Protein AF-C0E236-F1 (afdb_monomer_lite)

Organism: NCBI:txid566549

Radius of gyration: 10.95 Å; chains: 1; bounding box: 18×24×33 Å

Foldseek 3Di:
DDQKDWLVRLCVLLVHDSVVVVVCCVVVQFPWDDPDPRTIIGGPVSSVVVNVVVVPPD

InterPro domains:
  IPR009061 Putative DNA-binding domain superfamily [SSF46955] (3-56)
  IPR010093 SinI-like, DNA-binding domain [TIGR01764] (4-53)
  IPR041657 Helix-turn-helix domain, group 17 [PF12728] (4-54)

Sequence (58 aa):
MSRYMSTREAAEYLRISTRTLQRYAREGRLSRIRLSRQKILYIRAEVEELVERNTYRI

Secondary structure (DSSP, 8-state):
--S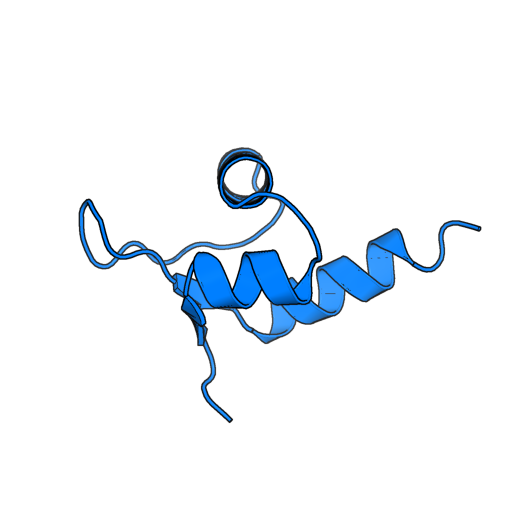EEEHHHHHHHHTS-HHHHHHHHHTTSS-EEESSSS-EEEEHHHHHHHHHHHHT--

pLDDT: mean 88.94, std 13.04, range [38.94, 96.5]

Structure (mmCIF, N/CA/C/O backbone):
data_AF-C0E236-F1
#
_entry.id   AF-C0E236-F1
#
loop_
_atom_site.group_PDB
_atom_site.id
_atom_site.type_symbol
_atom_site.label_atom_id
_atom_site.label_alt_id
_atom_site.label_comp_id
_atom_site.label_asym_id
_atom_site.label_entity_id
_atom_site.label_seq_id
_atom_site.pdbx_PDB_ins_code
_atom_site.Cartn_x
_atom_site.Cartn_y
_atom_site.Cartn_z
_atom_site.occupancy
_atom_site.B_iso_or_equiv
_atom_site.auth_seq_id
_atom_site.auth_comp_id
_atom_site.auth_asym_id
_atom_site.auth_atom_id
_atom_site.pdbx_PDB_model_num
ATOM 1 N N . MET A 1 1 ? 2.158 -17.569 8.966 1.00 57.44 1 MET A N 1
ATOM 2 C CA . MET A 1 1 ? 2.432 -16.246 8.350 1.00 57.44 1 MET A CA 1
ATOM 3 C C . MET A 1 1 ? 1.324 -15.263 8.722 1.00 57.44 1 MET A C 1
ATOM 5 O O . MET A 1 1 ? 0.191 -15.696 8.882 1.00 57.44 1 MET A O 1
ATOM 9 N N . SER A 1 2 ? 1.628 -13.967 8.881 1.00 80.75 2 SER A N 1
ATOM 10 C CA . SER A 1 2 ? 0.620 -12.925 9.166 1.00 80.75 2 SER A CA 1
ATOM 11 C C . SER A 1 2 ? -0.250 -12.636 7.936 1.00 80.75 2 SER A C 1
ATOM 13 O O . SER A 1 2 ? 0.285 -12.475 6.839 1.00 80.75 2 SER A O 1
ATOM 15 N N . ARG A 1 3 ? -1.574 -12.512 8.123 1.00 93.06 3 ARG A N 1
ATOM 16 C CA . ARG A 1 3 ? -2.563 -12.189 7.068 1.00 93.06 3 ARG A CA 1
ATOM 17 C C . ARG A 1 3 ? -2.377 -10.788 6.465 1.00 93.06 3 ARG A C 1
ATOM 19 O O . ARG A 1 3 ? -2.887 -10.509 5.381 1.00 93.06 3 ARG A O 1
ATOM 26 N N . TYR A 1 4 ? -1.639 -9.920 7.154 1.00 96.06 4 TYR A N 1
ATOM 27 C CA . TYR A 1 4 ? -1.426 -8.533 6.762 1.00 96.06 4 TYR A CA 1
ATOM 28 C C . TYR A 1 4 ? 0.057 -8.181 6.690 1.00 96.06 4 TYR A C 1
ATOM 30 O O . TYR A 1 4 ? 0.870 -8.736 7.434 1.00 96.06 4 TYR A O 1
ATOM 38 N N . MET A 1 5 ? 0.373 -7.215 5.833 1.00 96.12 5 MET A N 1
ATOM 39 C CA . MET A 1 5 ? 1.681 -6.579 5.714 1.00 96.12 5 MET A CA 1
ATOM 40 C C . MET A 1 5 ? 1.593 -5.105 6.104 1.00 96.12 5 MET A C 1
ATOM 42 O O . MET A 1 5 ? 0.631 -4.413 5.769 1.00 96.12 5 MET A O 1
ATOM 46 N N . SER A 1 6 ? 2.614 -4.594 6.779 1.00 96.25 6 SER A N 1
ATOM 47 C CA . SER A 1 6 ? 2.830 -3.159 6.930 1.00 96.25 6 SER A CA 1
ATOM 48 C C . SER A 1 6 ? 3.207 -2.508 5.597 1.00 96.25 6 SER A C 1
ATOM 50 O O . SER A 1 6 ? 3.491 -3.166 4.597 1.00 96.25 6 SER A O 1
ATOM 52 N N . THR A 1 7 ? 3.246 -1.174 5.581 1.00 95.50 7 THR A N 1
ATOM 53 C CA . THR A 1 7 ? 3.663 -0.427 4.383 1.00 95.50 7 THR A CA 1
ATOM 54 C C . THR A 1 7 ? 5.102 -0.729 3.970 1.00 95.50 7 THR A C 1
ATOM 56 O O . THR A 1 7 ? 5.377 -0.737 2.777 1.00 95.50 7 THR A O 1
ATOM 59 N N . ARG A 1 8 ? 6.012 -0.965 4.926 1.00 95.81 8 ARG A N 1
ATOM 60 C CA . ARG A 1 8 ? 7.407 -1.304 4.609 1.00 95.81 8 ARG A CA 1
ATOM 61 C C . ARG A 1 8 ? 7.504 -2.708 4.025 1.00 95.81 8 ARG A C 1
ATOM 63 O O . ARG A 1 8 ? 7.994 -2.845 2.915 1.00 95.81 8 ARG A O 1
ATOM 70 N N . GLU A 1 9 ? 6.917 -3.696 4.700 1.00 96.38 9 GLU A N 1
ATOM 71 C CA . GLU A 1 9 ? 6.937 -5.094 4.245 1.00 96.38 9 GLU A CA 1
ATOM 72 C C . GLU A 1 9 ? 6.326 -5.256 2.845 1.00 96.38 9 GLU A C 1
ATOM 74 O O . GLU A 1 9 ? 6.923 -5.887 1.981 1.00 96.38 9 GLU A O 1
ATOM 79 N N . ALA A 1 10 ? 5.164 -4.646 2.585 1.00 95.94 10 ALA A N 1
ATOM 80 C CA . ALA A 1 10 ? 4.524 -4.727 1.272 1.00 95.94 10 ALA A CA 1
ATOM 81 C C . ALA A 1 10 ? 5.332 -4.010 0.175 1.00 95.94 10 ALA A C 1
ATOM 83 O O . ALA A 1 10 ? 5.380 -4.474 -0.961 1.00 95.94 10 ALA A O 1
ATOM 84 N N . ALA A 1 11 ? 5.976 -2.885 0.497 1.00 95.56 11 ALA A N 1
ATOM 85 C CA . ALA A 1 11 ? 6.804 -2.149 -0.457 1.00 95.56 11 ALA A CA 1
ATOM 86 C C . ALA A 1 11 ? 8.088 -2.917 -0.805 1.00 95.56 11 ALA A C 1
ATOM 88 O O . ALA A 1 11 ? 8.452 -2.994 -1.977 1.00 95.56 11 ALA A O 1
ATOM 89 N N . GLU A 1 12 ? 8.730 -3.519 0.199 1.00 95.75 12 GLU A N 1
ATOM 90 C CA . GLU A 1 12 ? 9.895 -4.392 0.031 1.00 95.75 12 GLU A CA 1
ATOM 91 C C . GLU A 1 12 ? 9.545 -5.627 -0.803 1.00 95.75 12 GLU A C 1
ATOM 93 O O . GLU A 1 12 ? 10.256 -5.938 -1.758 1.00 95.75 12 GLU A O 1
ATOM 98 N N . TYR A 1 13 ? 8.410 -6.271 -0.512 1.00 94.00 13 TYR A N 1
ATOM 99 C CA . TYR A 1 13 ? 7.936 -7.437 -1.257 1.00 94.00 13 TYR A CA 1
ATOM 100 C C . TYR A 1 13 ? 7.697 -7.118 -2.741 1.00 94.00 13 TYR A C 1
ATOM 102 O O . TYR A 1 13 ? 8.162 -7.835 -3.622 1.00 94.00 13 TYR A O 1
ATOM 110 N N . LEU A 1 14 ? 7.030 -5.995 -3.024 1.00 92.44 14 LEU A N 1
ATOM 111 C CA . LEU A 1 14 ? 6.748 -5.532 -4.387 1.00 92.44 14 LEU A CA 1
ATOM 112 C C . LEU A 1 14 ? 7.950 -4.872 -5.083 1.00 92.44 14 LEU A C 1
ATOM 114 O O . LEU A 1 14 ? 7.847 -4.530 -6.259 1.00 92.44 14 LEU A O 1
ATOM 118 N N . ARG A 1 15 ? 9.063 -4.638 -4.372 1.00 93.75 15 ARG A N 1
ATOM 119 C CA . ARG A 1 15 ? 10.225 -3.860 -4.841 1.00 93.75 15 ARG A CA 1
ATOM 120 C C . ARG A 1 15 ? 9.856 -2.470 -5.381 1.00 93.75 15 ARG A C 1
ATOM 122 O O . ARG A 1 1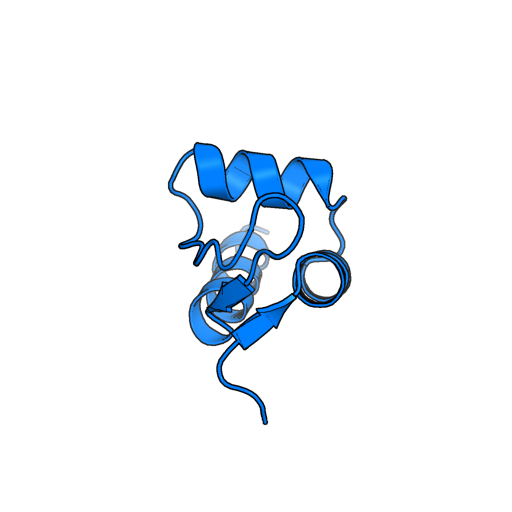5 ? 10.400 -2.008 -6.382 1.00 93.75 15 ARG A O 1
ATOM 129 N N . ILE A 1 16 ? 8.938 -1.779 -4.706 1.00 93.75 16 ILE A N 1
ATOM 130 C CA . ILE A 1 16 ? 8.522 -0.410 -5.046 1.00 93.75 16 ILE A CA 1
ATOM 131 C C . ILE A 1 16 ? 8.723 0.534 -3.863 1.00 93.75 16 ILE A C 1
ATOM 133 O O . ILE A 1 16 ? 8.855 0.118 -2.717 1.00 93.75 16 ILE A O 1
ATOM 137 N N . SER A 1 17 ? 8.683 1.842 -4.116 1.00 95.94 17 SER A N 1
ATOM 138 C CA . SER A 1 17 ? 8.676 2.814 -3.022 1.00 95.94 17 SER A CA 1
ATOM 139 C C . SER A 1 17 ? 7.376 2.732 -2.206 1.00 95.94 17 SER A C 1
ATOM 141 O O . SER A 1 17 ? 6.290 2.494 -2.747 1.00 95.94 17 SER A O 1
ATOM 143 N N . THR A 1 18 ? 7.450 3.041 -0.909 1.00 95.50 18 THR A N 1
ATOM 144 C CA . THR A 1 18 ? 6.262 3.176 -0.044 1.00 95.50 18 THR A CA 1
ATOM 145 C C . THR A 1 18 ? 5.270 4.216 -0.581 1.00 95.50 18 THR A C 1
ATOM 147 O O . THR A 1 18 ? 4.059 4.051 -0.435 1.00 95.50 18 THR A O 1
ATOM 150 N N . ARG A 1 19 ? 5.765 5.260 -1.262 1.00 95.50 19 ARG A N 1
ATOM 151 C CA . ARG A 1 19 ? 4.947 6.272 -1.945 1.00 95.50 19 ARG A CA 1
ATOM 152 C C . ARG A 1 19 ? 4.159 5.674 -3.111 1.00 9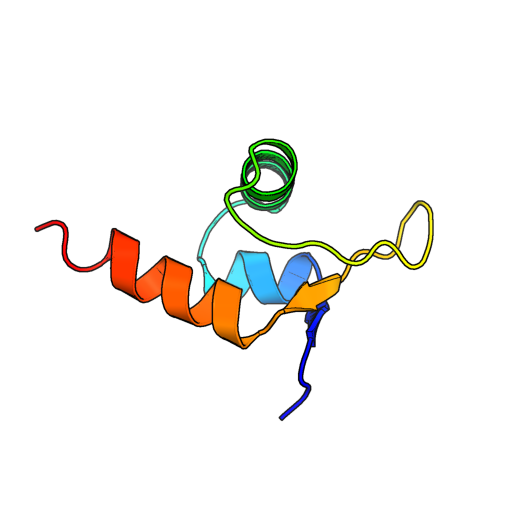5.50 19 ARG A C 1
ATOM 154 O O . ARG A 1 19 ? 2.972 5.966 -3.240 1.00 95.50 19 ARG A O 1
ATOM 161 N N . THR A 1 20 ? 4.792 4.835 -3.929 1.00 94.88 20 THR A N 1
ATOM 162 C CA . THR A 1 20 ? 4.133 4.128 -5.038 1.00 94.88 20 THR A CA 1
ATOM 163 C C . THR A 1 20 ? 3.063 3.179 -4.507 1.00 94.88 20 THR A C 1
ATOM 165 O O . THR A 1 20 ? 1.935 3.221 -4.987 1.00 94.88 20 THR A O 1
ATOM 168 N N . LEU A 1 21 ? 3.371 2.402 -3.463 1.00 95.44 21 LEU A N 1
ATOM 169 C CA . LEU A 1 21 ? 2.408 1.509 -2.812 1.00 95.44 21 LEU A CA 1
ATOM 170 C C . LEU A 1 21 ? 1.177 2.272 -2.295 1.00 95.44 21 LEU A C 1
ATOM 172 O O . LEU A 1 21 ? 0.035 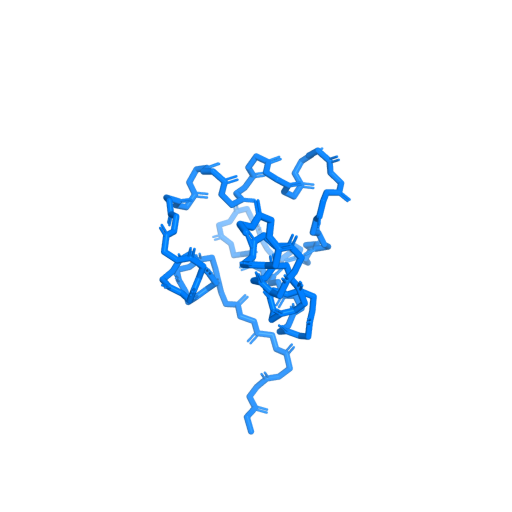1.896 -2.557 1.00 95.44 21 LEU A O 1
ATOM 176 N N . GLN A 1 22 ? 1.394 3.388 -1.594 1.00 93.81 22 GLN A N 1
ATOM 177 C CA . GLN A 1 22 ? 0.298 4.225 -1.107 1.00 93.81 22 GLN A CA 1
ATOM 178 C C . GLN A 1 22 ? -0.515 4.849 -2.244 1.00 93.81 22 GLN A C 1
ATOM 180 O O . GLN A 1 22 ? -1.725 5.019 -2.087 1.00 93.81 22 GLN A O 1
ATOM 185 N N . ARG A 1 23 ? 0.127 5.198 -3.366 1.00 94.94 23 ARG A N 1
ATOM 186 C CA . ARG A 1 23 ? -0.560 5.679 -4.568 1.00 94.94 23 ARG A CA 1
ATOM 187 C C . ARG A 1 23 ? -1.449 4.583 -5.155 1.00 94.94 23 ARG A C 1
ATOM 189 O O . ARG A 1 23 ? -2.628 4.837 -5.343 1.00 94.94 23 ARG A O 1
ATOM 196 N N . TYR A 1 24 ? -0.936 3.366 -5.328 1.00 93.69 24 TYR A N 1
ATOM 197 C CA . TYR A 1 24 ? -1.718 2.225 -5.817 1.00 93.69 24 TYR A CA 1
ATOM 198 C C . TYR A 1 24 ? -2.948 1.950 -4.955 1.00 93.69 24 TYR A C 1
ATOM 200 O O . TYR A 1 24 ? -4.039 1.768 -5.484 1.00 93.69 24 TYR A O 1
ATOM 208 N N . ALA A 1 25 ? -2.808 2.013 -3.632 1.00 93.69 25 ALA A N 1
ATOM 209 C CA . ALA A 1 25 ? -3.952 1.875 -2.737 1.00 93.69 25 ALA A CA 1
ATOM 210 C C . ALA A 1 25 ? -4.952 3.039 -2.843 1.00 93.69 25 ALA A C 1
ATOM 212 O O . ALA A 1 25 ? -6.155 2.831 -2.733 1.00 93.69 25 ALA A O 1
ATOM 213 N N . ARG A 1 26 ? -4.481 4.275 -3.073 1.00 93.69 26 ARG A N 1
ATOM 214 C CA . ARG A 1 26 ? -5.365 5.428 -3.340 1.00 93.69 26 ARG A CA 1
ATOM 215 C C . ARG A 1 26 ? -6.097 5.307 -4.678 1.00 93.69 26 ARG A C 1
ATOM 217 O O . ARG A 1 26 ? -7.209 5.800 -4.782 1.00 93.69 26 ARG A O 1
ATOM 224 N N . GLU A 1 27 ? -5.472 4.673 -5.663 1.00 94.19 27 GLU A N 1
ATOM 225 C CA . GLU A 1 27 ? -6.032 4.381 -6.989 1.00 94.19 27 GLU A CA 1
ATOM 226 C C . GLU A 1 27 ? -6.943 3.137 -6.987 1.00 94.19 27 GLU A C 1
ATOM 228 O O . GLU A 1 27 ? -7.449 2.756 -8.036 1.00 94.19 27 GLU A O 1
ATOM 233 N N . GLY A 1 28 ? -7.145 2.481 -5.836 1.00 92.81 28 GLY A N 1
ATOM 234 C CA . GLY A 1 28 ? -7.997 1.292 -5.718 1.00 92.81 28 GLY A CA 1
ATOM 235 C C . GLY A 1 28 ? -7.366 -0.004 -6.236 1.00 92.81 28 GLY A C 1
ATOM 236 O O . GLY A 1 28 ? -8.059 -1.002 -6.387 1.00 92.81 28 GLY A O 1
ATOM 237 N N . ARG A 1 29 ? -6.052 -0.018 -6.497 1.00 91.31 29 ARG A N 1
ATOM 238 C CA . ARG A 1 29 ? -5.329 -1.202 -7.002 1.00 91.31 29 ARG A CA 1
ATOM 239 C C . ARG A 1 29 ? -4.979 -2.218 -5.909 1.00 91.31 29 ARG A C 1
ATOM 241 O O . ARG A 1 29 ? -4.603 -3.335 -6.237 1.00 91.31 29 ARG A O 1
ATOM 248 N N . LEU A 1 30 ? -5.043 -1.808 -4.641 1.00 93.38 30 LEU A N 1
ATOM 249 C CA . LEU A 1 30 ? -4.769 -2.614 -3.448 1.00 93.38 30 LEU A CA 1
ATOM 250 C C . LEU A 1 30 ? -5.683 -2.159 -2.312 1.00 93.38 30 LEU A C 1
ATOM 252 O O . LEU A 1 30 ? -5.816 -0.950 -2.084 1.00 93.38 30 LEU A O 1
ATOM 256 N N . SER A 1 31 ? -6.235 -3.100 -1.549 1.00 94.44 31 SER A N 1
ATOM 257 C CA . SER A 1 31 ? -6.984 -2.765 -0.345 1.00 94.44 31 SER A CA 1
ATOM 258 C C . SER A 1 31 ? -6.040 -2.320 0.768 1.00 94.44 31 SER A C 1
ATOM 260 O O . SER A 1 31 ? -4.897 -2.769 0.904 1.00 94.44 31 SER A O 1
ATOM 262 N N . ARG A 1 32 ? -6.533 -1.405 1.605 1.00 94.44 32 ARG A N 1
ATOM 263 C CA . ARG A 1 32 ? -5.770 -0.847 2.716 1.00 94.44 32 ARG A CA 1
ATOM 264 C C . ARG A 1 32 ? -6.620 -0.716 3.966 1.00 94.44 32 ARG A C 1
ATOM 266 O O . ARG A 1 32 ? -7.636 -0.028 3.958 1.00 94.44 32 ARG A O 1
ATOM 273 N N . ILE A 1 33 ? -6.115 -1.253 5.070 1.00 94.75 33 ILE A N 1
ATOM 274 C CA . ILE A 1 33 ? -6.700 -1.090 6.400 1.00 94.75 33 ILE A CA 1
ATOM 275 C C . ILE A 1 33 ? -5.908 -0.018 7.145 1.00 94.75 33 ILE A C 1
ATOM 277 O O . ILE A 1 33 ? -4.706 -0.151 7.390 1.00 94.75 33 ILE A O 1
ATOM 281 N N . ARG A 1 34 ? -6.578 1.077 7.503 1.00 93.44 34 ARG A N 1
ATOM 282 C CA . ARG A 1 34 ? -5.971 2.179 8.254 1.00 93.44 34 ARG A CA 1
ATOM 283 C C . ARG A 1 34 ? -6.289 2.015 9.737 1.00 93.44 34 ARG A C 1
ATOM 285 O O . ARG A 1 34 ? -7.419 2.238 10.144 1.00 93.44 34 ARG A O 1
ATOM 292 N N . LEU A 1 35 ? -5.283 1.651 10.530 1.00 92.88 35 LEU A N 1
ATOM 293 C CA . LEU A 1 35 ? -5.418 1.518 11.987 1.00 92.88 35 LEU A CA 1
ATOM 294 C C . LEU A 1 35 ? -5.202 2.853 12.707 1.00 92.88 35 LEU A C 1
ATOM 296 O O . LEU A 1 35 ? -5.747 3.083 13.778 1.00 92.88 35 LEU A O 1
ATOM 300 N N . SER A 1 36 ? -4.384 3.739 12.132 1.00 92.31 36 SER A N 1
ATOM 301 C CA . SER A 1 36 ? -4.182 5.097 12.638 1.00 92.31 36 SER A CA 1
ATOM 302 C C . SER A 1 36 ? -3.705 6.030 11.525 1.00 92.31 36 SER A C 1
ATOM 304 O O . SER A 1 36 ? -3.584 5.644 10.358 1.00 92.31 36 SER A O 1
ATOM 306 N N . ARG A 1 37 ? -3.388 7.285 11.863 1.00 86.62 37 ARG A N 1
ATOM 307 C CA . ARG A 1 37 ? -2.784 8.214 10.899 1.00 86.62 37 ARG A CA 1
ATOM 308 C C . ARG A 1 37 ? -1.443 7.709 10.349 1.00 86.62 37 ARG A C 1
ATOM 310 O O . ARG A 1 37 ? -1.147 8.010 9.199 1.00 86.62 37 ARG A O 1
ATOM 317 N N . GLN A 1 38 ? -0.678 6.953 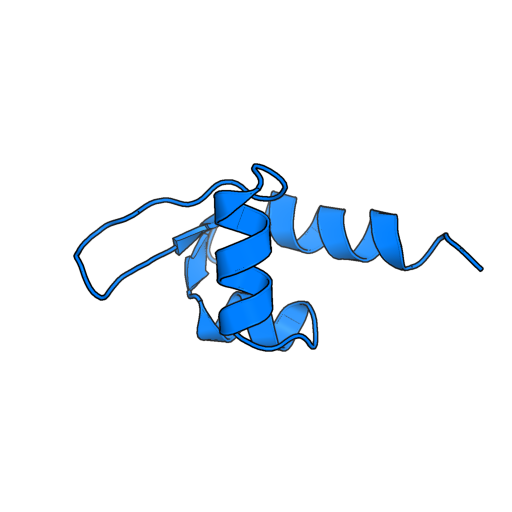11.139 1.00 88.56 38 GLN A N 1
ATOM 318 C CA . GLN A 1 38 ? 0.670 6.486 10.787 1.00 88.56 38 GLN A CA 1
ATOM 319 C C . GLN A 1 38 ? 0.740 4.974 10.519 1.00 88.56 38 GLN A C 1
ATOM 321 O O . GLN A 1 38 ? 1.694 4.509 9.901 1.00 88.56 38 GLN A O 1
ATOM 326 N N . LYS A 1 39 ? -0.260 4.197 10.962 1.00 92.56 39 LYS A N 1
ATOM 327 C CA . LYS A 1 39 ? -0.270 2.738 10.829 1.00 92.56 39 LYS A CA 1
ATOM 328 C C . LYS A 1 39 ? -1.267 2.288 9.770 1.00 92.56 39 LYS A C 1
ATOM 330 O O . LYS A 1 39 ? -2.483 2.418 9.925 1.00 92.56 39 LYS A O 1
ATOM 335 N N . ILE A 1 40 ? -0.711 1.736 8.702 1.00 94.75 40 ILE A N 1
ATOM 336 C CA . ILE A 1 40 ? -1.416 1.226 7.535 1.00 94.75 40 ILE A CA 1
ATOM 337 C C . ILE A 1 40 ? -1.017 -0.236 7.328 1.00 94.75 40 ILE A C 1
ATOM 339 O O . ILE A 1 40 ? 0.177 -0.551 7.337 1.00 94.75 40 ILE A O 1
ATOM 343 N N . LEU A 1 41 ? -2.016 -1.083 7.088 1.00 96.38 41 LEU A N 1
ATOM 344 C CA . LEU A 1 41 ? -1.859 -2.485 6.729 1.00 96.38 41 LEU A CA 1
ATOM 345 C C . LEU A 1 41 ? -2.442 -2.778 5.342 1.00 96.38 41 LEU A C 1
ATOM 347 O O . LEU A 1 41 ? -3.408 -2.143 4.916 1.00 96.38 41 LEU A O 1
ATOM 351 N N . TYR A 1 42 ? -1.861 -3.773 4.683 1.00 96.50 42 TYR A N 1
ATOM 352 C CA . TYR A 1 42 ? -2.258 -4.315 3.386 1.00 96.50 42 TYR A CA 1
ATOM 353 C C . TYR A 1 42 ? -2.566 -5.802 3.530 1.00 96.50 42 TYR A C 1
ATOM 355 O O . TYR A 1 42 ? -1.971 -6.479 4.372 1.00 96.50 42 TYR A O 1
ATOM 363 N N . ILE A 1 43 ? -3.497 -6.310 2.728 1.00 95.81 43 ILE A N 1
ATOM 364 C CA . ILE A 1 43 ? -3.829 -7.735 2.709 1.00 95.81 43 ILE A CA 1
ATOM 365 C C . ILE A 1 43 ? -2.700 -8.467 1.987 1.00 95.81 43 ILE A C 1
ATOM 367 O O . ILE A 1 43 ? -2.393 -8.147 0.843 1.00 95.81 43 ILE A O 1
ATOM 371 N N . ARG A 1 44 ? -2.085 -9.451 2.653 1.00 95.62 44 ARG A N 1
ATOM 372 C CA . ARG A 1 44 ? -0.954 -10.207 2.095 1.00 95.62 44 ARG A CA 1
ATOM 373 C C . ARG A 1 44 ? -1.283 -10.815 0.726 1.00 95.62 44 ARG A C 1
ATOM 375 O O . ARG A 1 44 ? -0.527 -10.598 -0.208 1.00 95.62 44 ARG A O 1
ATOM 382 N N . ALA A 1 45 ? -2.423 -11.499 0.618 1.00 94.56 45 ALA A N 1
ATOM 383 C CA . ALA A 1 45 ? -2.839 -12.173 -0.612 1.00 94.56 45 ALA A CA 1
ATOM 384 C C . ALA A 1 45 ? -2.957 -11.209 -1.807 1.00 94.56 45 ALA A C 1
ATOM 386 O O . ALA A 1 45 ? -2.469 -11.513 -2.885 1.00 94.56 45 ALA A O 1
ATOM 387 N N . GLU A 1 46 ? -3.512 -10.008 -1.612 1.00 94.75 46 GLU A N 1
ATOM 388 C CA . GLU A 1 46 ? -3.616 -9.022 -2.698 1.00 94.75 46 GLU A CA 1
ATOM 389 C C . GLU A 1 46 ? -2.251 -8.457 -3.116 1.00 94.75 46 GLU A C 1
ATOM 391 O O . GLU A 1 46 ? -2.028 -8.157 -4.288 1.00 94.75 46 GLU A O 1
ATOM 396 N N . VAL A 1 47 ? -1.332 -8.282 -2.158 1.00 94.25 47 VAL A N 1
ATOM 397 C CA . VAL A 1 47 ? 0.043 -7.852 -2.451 1.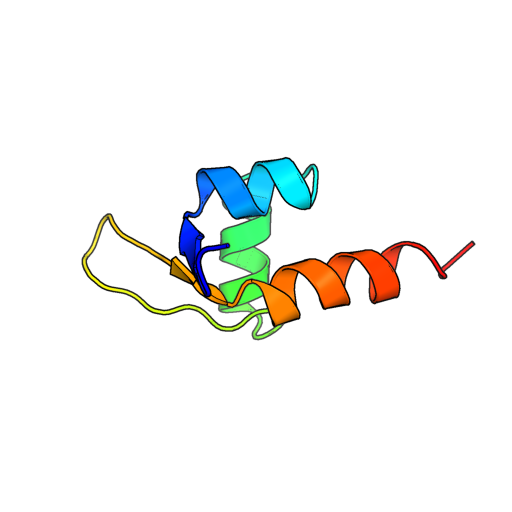00 94.25 47 VAL A CA 1
ATOM 398 C C . VAL A 1 47 ? 0.765 -8.918 -3.275 1.00 94.25 47 VAL A C 1
ATOM 400 O O . VAL A 1 47 ? 1.443 -8.578 -4.242 1.00 94.25 47 VAL A O 1
ATOM 403 N N . GLU A 1 48 ? 0.591 -10.190 -2.920 1.00 92.94 48 GLU A N 1
ATOM 404 C CA . GLU A 1 48 ? 1.156 -11.337 -3.638 1.00 92.94 48 GLU A CA 1
ATOM 405 C C . GLU A 1 48 ? 0.559 -11.450 -5.058 1.00 92.94 48 GLU A C 1
ATOM 407 O O . GLU A 1 48 ? 1.313 -11.476 -6.031 1.00 92.94 48 GLU A O 1
ATOM 412 N N . GLU A 1 49 ? -0.766 -11.347 -5.214 1.00 92.25 49 GLU A N 1
ATOM 413 C CA . GLU A 1 49 ? -1.432 -11.315 -6.529 1.00 92.25 49 GLU A CA 1
ATOM 414 C C . GLU A 1 49 ? -0.951 -10.163 -7.426 1.00 92.25 49 GLU A C 1
ATOM 416 O O . GLU A 1 49 ? -0.871 -10.295 -8.651 1.00 92.25 49 GLU A O 1
ATOM 421 N N . LEU A 1 50 ? -0.648 -8.997 -6.845 1.00 88.94 50 LEU A N 1
ATOM 422 C CA . LEU A 1 50 ? -0.197 -7.846 -7.623 1.00 88.94 50 LEU A CA 1
ATOM 423 C C . LEU A 1 50 ? 1.181 -8.085 -8.261 1.00 88.94 50 LEU A C 1
ATOM 425 O O . LEU A 1 50 ? 1.447 -7.525 -9.329 1.00 88.94 50 LEU A O 1
ATOM 429 N N . VAL A 1 51 ? 2.043 -8.901 -7.642 1.00 83.69 51 VAL A N 1
ATOM 430 C CA . VAL A 1 51 ? 3.313 -9.328 -8.254 1.00 83.69 51 VAL A CA 1
ATOM 431 C C . VAL A 1 51 ? 3.020 -10.134 -9.505 1.00 83.69 51 VAL A C 1
ATOM 433 O O . VAL A 1 51 ? 3.465 -9.756 -10.585 1.00 83.69 51 VAL A O 1
ATOM 436 N N . GLU A 1 52 ? 2.200 -11.176 -9.380 1.00 80.19 52 GLU A N 1
ATOM 437 C CA . GLU A 1 52 ? 1.870 -12.071 -10.489 1.00 80.19 52 GLU A CA 1
ATOM 438 C C . GLU A 1 52 ? 1.307 -11.289 -11.683 1.00 80.19 52 GLU A C 1
ATOM 440 O O . GLU A 1 52 ? 1.813 -11.399 -12.800 1.00 80.19 52 GLU A O 1
ATOM 445 N N . ARG A 1 53 ? 0.354 -10.377 -11.450 1.00 77.88 53 ARG A N 1
ATOM 446 C CA . ARG A 1 53 ? -0.240 -9.549 -12.519 1.00 77.88 53 ARG A CA 1
ATOM 447 C C . ARG A 1 53 ? 0.761 -8.656 -13.263 1.00 77.88 53 ARG A C 1
ATOM 449 O O . ARG A 1 53 ? 0.500 -8.297 -14.411 1.00 77.88 53 ARG A O 1
ATOM 456 N N . ASN A 1 54 ? 1.858 -8.241 -12.624 1.00 67.81 54 ASN A N 1
ATOM 457 C CA . ASN A 1 54 ? 2.882 -7.398 -13.256 1.00 67.81 54 ASN A CA 1
ATOM 458 C C . ASN A 1 54 ? 4.056 -8.206 -13.829 1.00 67.81 54 ASN A C 1
ATOM 460 O O . ASN A 1 54 ? 4.714 -7.718 -14.744 1.00 67.81 54 ASN A O 1
ATOM 464 N N . THR A 1 55 ? 4.320 -9.413 -13.324 1.00 58.97 55 THR A N 1
ATOM 465 C CA . THR A 1 55 ? 5.423 -10.267 -13.785 1.00 58.97 55 THR A CA 1
ATOM 466 C C . THR A 1 55 ? 5.098 -10.994 -15.097 1.00 58.97 55 THR A C 1
ATOM 468 O O . THR A 1 55 ? 5.994 -11.152 -15.916 1.00 58.97 55 THR A O 1
ATOM 471 N N . TYR A 1 56 ? 3.835 -11.343 -15.373 1.00 51.00 56 TYR A N 1
ATOM 472 C CA . TYR A 1 56 ? 3.427 -12.017 -16.625 1.00 51.00 56 TYR A CA 1
ATOM 473 C C . TYR A 1 56 ? 3.146 -11.067 -17.809 1.00 51.00 56 TYR A C 1
ATOM 475 O O . TYR A 1 56 ? 2.344 -11.378 -18.687 1.00 51.00 56 TYR A O 1
ATOM 483 N N . ARG A 1 57 ? 3.763 -9.880 -17.836 1.00 46.22 57 ARG A N 1
ATOM 484 C CA . ARG A 1 57 ? 3.613 -8.894 -18.928 1.00 46.22 57 ARG A CA 1
ATOM 485 C C . ARG A 1 57 ? 4.798 -8.847 -19.902 1.00 46.22 57 ARG A C 1
ATOM 487 O O . ARG A 1 57 ? 4.947 -7.848 -20.604 1.00 46.22 57 ARG A O 1
ATOM 494 N N . ILE A 1 58 ? 5.620 -9.893 -19.940 1.00 38.94 58 ILE A N 1
ATOM 495 C CA . ILE A 1 58 ? 6.807 -9.986 -20.802 1.00 38.94 58 ILE A CA 1
ATOM 496 C C . ILE A 1 58 ? 6.708 -11.222 -21.684 1.00 38.94 58 ILE A C 1
ATOM 498 O O . ILE A 1 58 ? 6.362 -12.286 -21.125 1.00 38.94 58 ILE A O 1
#